Protein AF-A0A800GK46-F1 (afdb_monomer)

Foldseek 3Di:
DQFDVVPVVDPDDPVNQCVVCVVVVHRDPVVVVPVPPDPVPDDPDDDPDDDGGGPVVVVVVVVVVVVVDDDDCDPPPPPDDDDDDPVCCCVPAVVDCVNVVPD

pLDDT: mean 94.12, std 8.77, range [42.22, 98.69]

Nearest PDB structures (foldseek):
  4lgl-assembly1_B  TM=9.796E-01  e=3.318E-05  Synechocystis sp. PCC 6803 substr. Kazusa
  1wyv-assembly2_E  TM=8.489E-01  e=2.450E-02  Thermus thermophilus HB8

Sequence (103 aa):
MRGNFIRRHIGANQSQTDAMLEELGLAQLNDLIDWVVPDDILSDESLKISATVSERAIGEHLKKIRGRNKVFTSLIGMGYYDTVMPEVIKRNVLENPGWYTAY

Secondary structure (DSSP, 8-state):
-TT-SHHHH----HHHHHHHHHHTT-SSHHHHHHHHS-TTT---SPP--PPP--HHHHHHHHHHHHTT---------TT-------HHHIIIIIT-HHHHS--

Structure (mmCIF, N/CA/C/O backbone):
data_AF-A0A800GK46-F1
#
_entry.id   AF-A0A800GK46-F1
#
loop_
_atom_site.group_PDB
_atom_site.id
_atom_site.type_symbol
_atom_site.label_atom_id
_atom_site.label_alt_id
_atom_site.label_comp_id
_atom_site.label_asym_id
_atom_site.label_entity_id
_atom_site.label_seq_id
_atom_site.pdbx_PDB_ins_code
_atom_site.Cartn_x
_atom_site.Cartn_y
_atom_site.Cartn_z
_atom_site.occupancy
_atom_site.B_iso_or_equiv
_atom_site.auth_seq_id
_atom_site.auth_comp_id
_atom_site.auth_asym_id
_atom_site.auth_atom_id
_atom_site.pdbx_PDB_model_num
ATOM 1 N N . MET A 1 1 ? -11.611 6.039 -18.170 1.00 45.16 1 MET A N 1
ATOM 2 C CA . MET A 1 1 ? -12.550 5.031 -17.625 1.00 45.16 1 MET A CA 1
ATOM 3 C C . MET A 1 1 ? -12.529 5.092 -16.104 1.00 45.16 1 MET A C 1
ATOM 5 O O . MET A 1 1 ? -11.518 4.750 -15.504 1.00 45.16 1 MET A O 1
ATOM 9 N N . ARG A 1 2 ? -13.605 5.571 -15.469 1.00 42.22 2 ARG A N 1
ATOM 10 C CA . ARG A 1 2 ? -13.750 5.496 -14.006 1.00 42.22 2 ARG A CA 1
ATOM 11 C C . ARG A 1 2 ? -13.949 4.020 -13.636 1.00 42.22 2 ARG A C 1
ATOM 13 O O . ARG A 1 2 ? -14.952 3.450 -14.042 1.00 42.22 2 ARG A O 1
ATOM 20 N N . GLY A 1 3 ? -12.998 3.409 -12.924 1.00 59.03 3 GLY A N 1
ATOM 21 C CA . GLY A 1 3 ? -13.154 2.045 -12.394 1.00 59.03 3 GLY A CA 1
ATOM 22 C C . GLY A 1 3 ? -12.006 1.057 -12.620 1.00 59.03 3 GLY A C 1
ATOM 23 O O . GLY A 1 3 ? -12.151 -0.084 -12.201 1.00 59.03 3 GLY A O 1
ATOM 24 N N . ASN A 1 4 ? -10.883 1.453 -13.228 1.00 76.94 4 ASN A N 1
ATOM 25 C CA . ASN A 1 4 ? -9.743 0.553 -13.432 1.00 76.94 4 ASN A CA 1
ATOM 26 C C . ASN A 1 4 ? -8.631 0.808 -12.392 1.00 76.94 4 ASN A C 1
ATOM 28 O O . ASN A 1 4 ? -7.805 1.700 -12.580 1.00 76.94 4 ASN A O 1
ATOM 32 N N . PHE A 1 5 ? -8.624 0.032 -11.299 1.00 90.38 5 PHE A N 1
ATOM 33 C CA . PHE A 1 5 ? -7.581 0.098 -10.262 1.00 90.38 5 PHE A CA 1
ATOM 34 C C . PHE A 1 5 ? -6.190 -0.250 -10.813 1.00 90.38 5 PHE A C 1
ATOM 36 O O . PHE A 1 5 ? -5.220 0.407 -10.449 1.00 90.38 5 PHE A O 1
ATOM 43 N N . ILE A 1 6 ? -6.099 -1.197 -11.756 1.00 91.56 6 ILE A N 1
ATOM 44 C CA . ILE A 1 6 ? -4.831 -1.636 -12.364 1.00 91.56 6 ILE A CA 1
ATOM 45 C C . ILE A 1 6 ? -4.087 -0.438 -12.962 1.00 91.56 6 ILE A C 1
ATOM 47 O O . ILE A 1 6 ? -2.897 -0.276 -12.730 1.00 91.56 6 ILE A O 1
ATOM 51 N N . ARG A 1 7 ? -4.794 0.466 -13.649 1.00 90.25 7 ARG A N 1
ATOM 52 C CA . ARG A 1 7 ? -4.197 1.683 -14.231 1.00 90.25 7 ARG A CA 1
ATOM 53 C C . ARG A 1 7 ? -3.836 2.776 -13.220 1.00 90.25 7 ARG A C 1
ATOM 55 O O . ARG A 1 7 ? -3.114 3.692 -13.587 1.00 90.25 7 ARG A O 1
ATOM 62 N N . ARG A 1 8 ? -4.353 2.730 -11.988 1.00 91.75 8 ARG A N 1
ATOM 63 C CA . ARG A 1 8 ? -3.904 3.616 -10.895 1.00 91.75 8 ARG A CA 1
ATOM 64 C C . ARG A 1 8 ? -2.741 3.016 -10.110 1.00 91.75 8 ARG A C 1
ATOM 66 O O . ARG A 1 8 ? -2.010 3.761 -9.471 1.00 91.75 8 ARG A O 1
ATOM 73 N N . HIS A 1 9 ? -2.623 1.692 -10.129 1.00 94.44 9 HIS A N 1
ATOM 74 C CA . HIS A 1 9 ? -1.615 0.940 -9.397 1.00 94.44 9 HIS A CA 1
ATOM 75 C C . HIS A 1 9 ? -0.323 0.755 -10.205 1.00 94.44 9 HIS A C 1
ATOM 77 O O . HIS A 1 9 ? 0.760 1.001 -9.687 1.00 94.44 9 HIS A O 1
ATOM 83 N N . ILE A 1 10 ? -0.431 0.366 -11.479 1.00 95.19 10 ILE A N 1
ATOM 84 C CA . ILE A 1 10 ? 0.712 0.235 -12.388 1.00 95.19 10 ILE A CA 1
ATOM 85 C C . ILE A 1 10 ? 1.059 1.620 -12.935 1.00 95.19 10 ILE A C 1
ATOM 87 O O . ILE A 1 10 ? 0.251 2.230 -13.636 1.00 95.19 10 ILE A O 1
ATOM 91 N N . GLY A 1 11 ? 2.261 2.103 -12.610 1.00 94.88 11 GLY A N 1
ATOM 92 C CA . GLY A 1 11 ? 2.722 3.437 -13.002 1.00 94.88 11 GLY A CA 1
ATOM 93 C C . GLY A 1 11 ? 3.022 3.577 -14.495 1.00 94.88 11 GLY A C 1
ATOM 94 O O . GLY A 1 11 ? 2.668 4.592 -15.092 1.00 94.88 11 GLY A O 1
ATOM 95 N N . ALA A 1 12 ? 3.639 2.560 -15.106 1.00 96.00 12 ALA A N 1
ATOM 96 C CA . ALA A 1 12 ? 3.979 2.585 -16.524 1.00 96.00 12 ALA A CA 1
ATOM 97 C C . ALA A 1 12 ? 2.721 2.499 -17.404 1.00 96.00 12 ALA A C 1
ATOM 99 O O . ALA A 1 12 ? 1.876 1.608 -17.263 1.00 96.00 12 ALA A O 1
ATOM 100 N N . ASN A 1 13 ? 2.597 3.443 -18.332 1.00 94.44 13 ASN A N 1
ATOM 101 C CA . ASN A 1 13 ? 1.605 3.390 -19.398 1.00 94.44 13 ASN A CA 1
ATOM 102 C C . ASN A 1 13 ? 2.154 2.647 -20.631 1.00 94.44 13 ASN A C 1
ATOM 104 O O . ASN A 1 13 ? 3.322 2.283 -20.664 1.00 94.44 13 ASN A O 1
ATOM 108 N N . GLN A 1 14 ? 1.316 2.464 -21.661 1.00 94.06 14 GLN A N 1
ATOM 109 C CA . GLN A 1 14 ? 1.710 1.722 -22.865 1.00 94.06 14 GLN A CA 1
ATOM 110 C C . GLN A 1 14 ? 2.961 2.306 -23.534 1.00 94.06 14 GLN A C 1
ATOM 112 O O . GLN A 1 14 ? 3.927 1.585 -23.709 1.00 94.06 14 GLN A O 1
ATOM 117 N N . SER A 1 15 ? 2.996 3.617 -23.800 1.00 96.56 15 SER A N 1
ATOM 118 C CA . SER A 1 15 ? 4.162 4.252 -24.433 1.00 96.56 15 SER A CA 1
ATOM 119 C C . SER A 1 15 ? 5.455 4.118 -23.623 1.00 96.56 15 SER A C 1
ATOM 121 O O . SER A 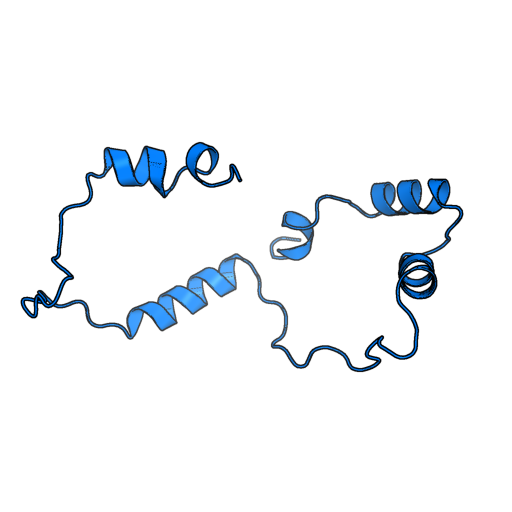1 15 ? 6.527 3.984 -24.197 1.00 96.56 15 SER A O 1
ATOM 123 N N . GLN A 1 16 ? 5.369 4.143 -22.289 1.00 97.50 16 GLN A N 1
ATOM 124 C CA . GLN A 1 16 ? 6.532 3.931 -21.425 1.00 97.50 16 GLN A CA 1
ATOM 125 C C . GLN A 1 16 ? 6.978 2.469 -21.452 1.00 97.50 16 GLN A C 1
ATOM 127 O O . GLN A 1 16 ? 8.173 2.203 -21.472 1.00 97.50 16 GLN A O 1
ATOM 132 N N . THR A 1 17 ? 6.030 1.528 -21.453 1.00 97.06 17 THR A N 1
ATOM 133 C CA . THR A 1 17 ? 6.320 0.101 -21.612 1.00 97.06 17 THR A CA 1
ATOM 134 C C . THR A 1 17 ? 6.987 -0.176 -22.955 1.00 97.06 17 THR A C 1
ATOM 136 O O . THR A 1 17 ? 8.014 -0.842 -22.967 1.00 97.06 17 THR A O 1
ATOM 139 N N . ASP A 1 18 ? 6.470 0.384 -24.047 1.00 97.19 18 ASP A N 1
ATOM 140 C CA . ASP A 1 18 ? 7.027 0.202 -25.391 1.00 97.19 18 ASP A CA 1
ATOM 141 C C . ASP A 1 18 ? 8.466 0.740 -25.470 1.00 97.19 18 ASP A C 1
ATOM 143 O O . ASP A 1 18 ? 9.354 0.040 -25.942 1.00 97.19 18 AS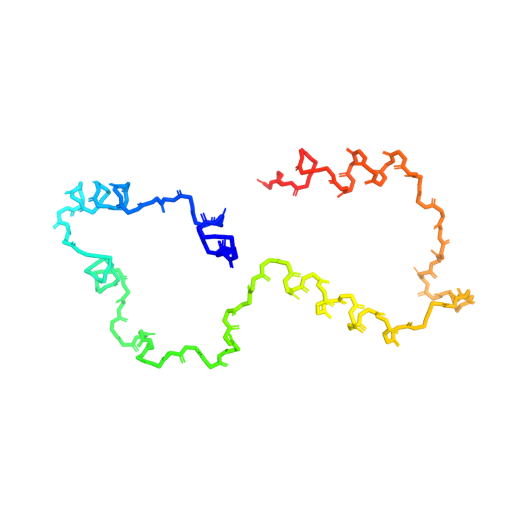P A O 1
ATOM 147 N N . ALA A 1 19 ? 8.728 1.930 -24.914 1.00 98.06 19 ALA A N 1
ATOM 148 C CA . ALA A 1 19 ? 10.076 2.502 -24.867 1.00 98.06 19 ALA A CA 1
ATOM 149 C C . ALA A 1 19 ? 11.062 1.658 -24.035 1.00 98.06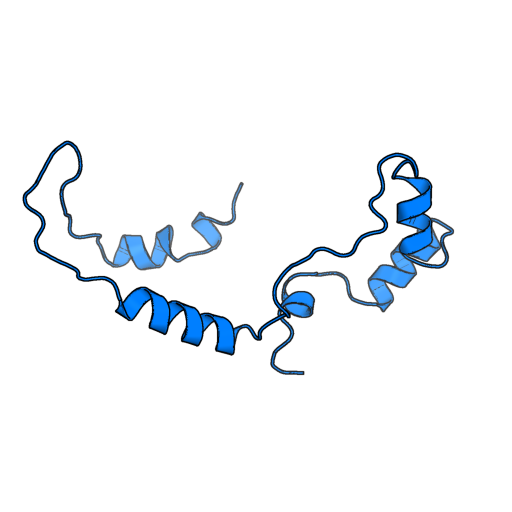 19 ALA A C 1
ATOM 151 O O . ALA A 1 19 ? 12.225 1.519 -24.402 1.00 98.06 19 ALA A O 1
ATOM 152 N N . MET A 1 20 ? 10.613 1.077 -22.914 1.00 97.75 20 ME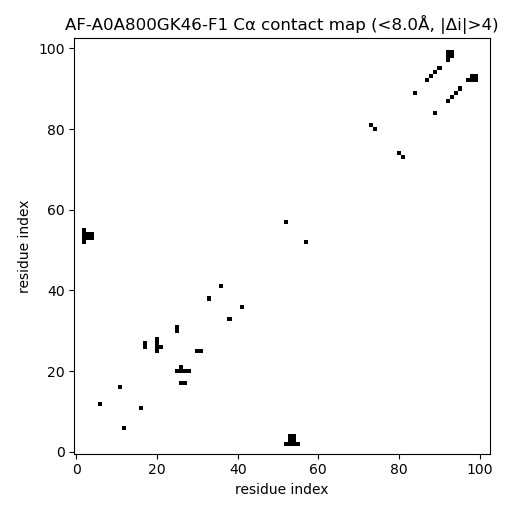T A N 1
ATOM 153 C CA . MET A 1 20 ? 11.450 0.173 -22.115 1.00 97.75 20 MET A CA 1
ATOM 154 C C . MET A 1 20 ? 11.735 -1.147 -22.843 1.00 97.75 20 MET A C 1
ATOM 156 O O . MET A 1 20 ? 12.826 -1.686 -22.698 1.00 97.75 20 MET A O 1
ATOM 160 N N . LEU A 1 21 ? 10.777 -1.674 -23.611 1.00 97.94 21 LEU A N 1
ATOM 161 C CA . LEU A 1 21 ? 10.973 -2.886 -24.412 1.00 97.94 21 LEU A CA 1
ATOM 162 C C . LEU A 1 21 ? 11.931 -2.637 -25.582 1.00 97.94 21 LEU A C 1
ATOM 164 O O . LEU A 1 21 ? 12.799 -3.471 -25.830 1.00 97.94 21 LEU A O 1
ATOM 168 N N . GLU A 1 22 ? 11.828 -1.478 -26.237 1.00 97.88 22 GLU A N 1
ATOM 169 C CA . GLU A 1 22 ? 12.740 -1.066 -27.309 1.00 97.88 22 GLU A CA 1
ATOM 170 C C . GLU A 1 22 ? 14.195 -1.002 -26.822 1.00 97.88 22 GLU A C 1
ATOM 172 O O . GLU A 1 22 ? 15.076 -1.563 -27.471 1.00 97.88 22 GLU A O 1
ATOM 177 N N . GLU A 1 23 ? 14.443 -0.417 -25.644 1.00 97.94 23 GLU A N 1
ATOM 178 C CA . GLU A 1 23 ? 15.779 -0.379 -25.023 1.00 97.94 23 GLU A CA 1
ATOM 179 C C . GLU A 1 23 ? 16.339 -1.786 -24.744 1.00 97.94 23 GLU A C 1
ATOM 181 O O . GLU A 1 23 ? 17.544 -2.018 -24.820 1.00 97.94 23 GLU A O 1
ATOM 186 N N . LEU A 1 24 ? 15.462 -2.750 -24.450 1.00 97.25 24 LEU A N 1
ATOM 187 C CA . LEU A 1 24 ? 15.828 -4.151 -24.230 1.00 97.25 24 LEU A CA 1
ATOM 188 C C . LEU A 1 24 ? 15.917 -4.968 -25.531 1.00 97.25 24 LEU A C 1
ATOM 190 O O . LEU A 1 24 ? 16.304 -6.135 -25.484 1.00 97.25 24 LEU A O 1
ATOM 194 N N . GLY A 1 25 ? 15.563 -4.390 -26.684 1.00 97.31 25 GLY A N 1
ATOM 195 C CA . GLY A 1 25 ? 15.496 -5.100 -27.963 1.00 97.31 25 GLY A CA 1
ATOM 196 C C . GLY A 1 25 ? 14.368 -6.138 -28.045 1.00 97.31 25 GLY A C 1
ATOM 197 O O . GLY A 1 25 ? 14.483 -7.096 -28.809 1.00 97.31 25 GLY A O 1
ATOM 198 N N . LEU A 1 26 ? 13.299 -5.970 -27.261 1.00 97.31 26 LEU A N 1
ATOM 199 C CA . LEU A 1 26 ? 12.141 -6.870 -27.191 1.00 97.31 26 LEU A CA 1
ATOM 200 C C . LEU A 1 26 ? 10.913 -6.237 -27.861 1.00 97.31 26 LEU A C 1
ATOM 202 O O . LEU A 1 26 ? 10.767 -5.016 -27.876 1.00 97.31 26 LEU A O 1
ATOM 206 N N . ALA A 1 27 ? 10.006 -7.054 -28.405 1.00 95.06 27 ALA A N 1
ATOM 207 C CA . ALA A 1 27 ? 8.828 -6.560 -29.125 1.00 95.06 27 ALA A CA 1
ATOM 208 C C . ALA A 1 27 ? 7.585 -6.462 -28.228 1.00 95.06 27 ALA A C 1
ATOM 210 O O . ALA A 1 27 ? 6.739 -5.587 -28.418 1.00 95.06 27 ALA A O 1
ATOM 211 N N . GLN A 1 28 ? 7.457 -7.359 -27.252 1.00 96.19 28 GLN A N 1
ATOM 212 C CA . GLN A 1 28 ? 6.317 -7.431 -26.340 1.00 96.19 28 GLN A CA 1
ATOM 213 C C . GLN A 1 28 ? 6.745 -7.908 -24.950 1.00 96.19 28 GLN A C 1
ATOM 215 O O . GLN A 1 28 ? 7.791 -8.522 -24.762 1.00 96.19 28 GLN A O 1
ATOM 220 N N . LEU A 1 29 ? 5.885 -7.668 -23.958 1.00 94.19 29 LEU A N 1
ATOM 221 C CA . LEU A 1 29 ? 6.155 -8.047 -22.570 1.00 94.19 29 LEU A CA 1
ATOM 222 C C . LEU A 1 29 ? 6.336 -9.563 -22.381 1.00 94.19 29 LEU A C 1
ATOM 224 O O . LEU A 1 29 ? 7.109 -9.965 -21.520 1.00 94.19 29 LEU A O 1
ATOM 228 N N . ASN A 1 30 ? 5.655 -10.391 -23.179 1.00 93.88 30 ASN A N 1
ATO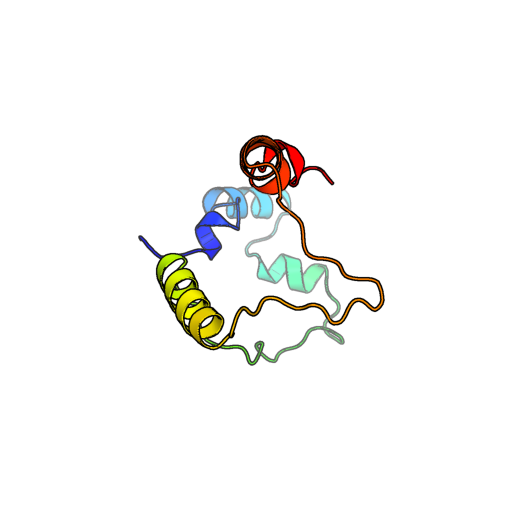M 229 C CA . ASN A 1 30 ? 5.812 -11.845 -23.104 1.00 93.88 30 ASN A CA 1
ATOM 230 C C . ASN A 1 30 ? 7.233 -12.288 -23.479 1.00 93.88 30 ASN A C 1
ATOM 232 O O . ASN A 1 30 ? 7.758 -13.172 -22.818 1.00 93.88 30 ASN A O 1
ATOM 236 N N . ASP A 1 31 ? 7.897 -11.604 -24.419 1.00 95.81 31 ASP A N 1
ATOM 237 C CA . ASP A 1 31 ? 9.282 -11.928 -24.788 1.00 95.81 31 ASP A CA 1
ATOM 238 C C . ASP A 1 31 ? 10.227 -11.778 -23.578 1.00 95.81 31 ASP A C 1
ATOM 240 O O . ASP A 1 31 ? 11.183 -12.533 -23.424 1.00 95.81 31 ASP A O 1
ATOM 244 N N . LEU A 1 32 ? 9.946 -10.816 -22.686 1.00 95.94 32 LEU A N 1
ATOM 245 C CA . LEU A 1 32 ? 10.699 -10.626 -21.443 1.00 95.94 32 LEU A CA 1
ATOM 246 C C . LEU A 1 32 ? 10.431 -11.747 -20.431 1.00 95.94 32 LEU A C 1
ATOM 248 O O . LEU A 1 32 ? 11.340 -12.137 -19.703 1.00 95.94 32 LEU A O 1
ATOM 252 N N . ILE A 1 33 ? 9.192 -12.241 -20.355 1.00 95.19 33 ILE A N 1
ATOM 253 C CA . ILE A 1 33 ? 8.816 -13.330 -19.442 1.00 95.19 33 ILE A CA 1
ATOM 254 C C . ILE A 1 33 ? 9.533 -14.613 -19.860 1.00 95.19 33 ILE A C 1
ATOM 256 O O . ILE A 1 33 ? 10.228 -15.194 -19.029 1.00 95.19 33 ILE A O 1
ATOM 260 N N . ASP A 1 34 ? 9.435 -14.976 -21.140 1.00 93.50 34 ASP A N 1
ATOM 261 C CA . ASP A 1 34 ? 10.053 -16.177 -21.715 1.00 93.50 34 ASP A CA 1
ATOM 262 C C . ASP A 1 34 ? 11.588 -16.136 -21.592 1.00 93.50 34 ASP A C 1
ATOM 264 O O . ASP A 1 34 ? 12.250 -17.156 -21.416 1.00 93.50 34 ASP A O 1
ATOM 268 N N . TRP A 1 35 ? 12.183 -14.939 -21.647 1.00 94.44 35 TRP A N 1
ATOM 269 C CA . TRP A 1 35 ? 13.627 -14.774 -21.483 1.00 94.44 35 TRP A CA 1
ATOM 270 C C . TRP A 1 35 ? 14.111 -14.938 -20.030 1.00 94.44 35 TRP A C 1
ATOM 272 O O . TRP A 1 35 ? 15.250 -15.352 -19.807 1.00 94.44 35 TRP A O 1
ATOM 282 N N . VAL A 1 36 ? 13.282 -14.597 -19.035 1.00 95.75 36 VAL A N 1
ATOM 283 C CA . VAL A 1 36 ? 13.691 -14.513 -17.618 1.00 95.75 36 VAL A CA 1
ATOM 284 C C . VAL A 1 36 ? 13.238 -15.718 -16.793 1.00 95.75 36 VAL A C 1
ATOM 286 O O . VAL A 1 36 ? 13.952 -16.128 -15.874 1.00 95.75 36 VAL A O 1
ATOM 289 N N . VAL A 1 37 ? 12.053 -16.263 -17.068 1.00 95.56 37 VAL A N 1
ATOM 290 C CA . VAL A 1 37 ? 11.450 -17.345 -16.281 1.00 95.56 37 VAL A CA 1
ATOM 291 C C . VAL A 1 37 ? 11.613 -18.670 -17.029 1.00 95.56 37 VAL A C 1
ATOM 293 O O . VAL A 1 37 ? 11.130 -18.772 -18.148 1.00 95.56 37 VAL A O 1
ATOM 296 N N . PRO A 1 38 ? 12.244 -19.698 -16.433 1.00 95.19 38 PRO A N 1
ATOM 297 C CA . PRO A 1 38 ? 12.322 -21.019 -17.050 1.00 95.19 38 PRO A CA 1
ATOM 298 C C . PRO A 1 38 ? 10.941 -21.638 -17.310 1.00 95.19 38 PRO A C 1
ATOM 300 O O . PRO A 1 38 ? 10.080 -21.657 -16.425 1.00 95.19 38 PRO A O 1
ATOM 303 N N . ASP A 1 39 ? 10.764 -22.201 -18.505 1.00 93.12 39 ASP A N 1
ATOM 304 C CA . ASP A 1 39 ? 9.494 -22.785 -18.960 1.00 93.12 39 ASP A CA 1
ATOM 305 C C . ASP A 1 39 ? 8.982 -23.919 -18.059 1.00 93.12 39 ASP A C 1
ATOM 307 O O . ASP A 1 39 ? 7.780 -24.128 -17.935 1.00 93.12 39 ASP A O 1
ATOM 311 N N . ASP A 1 40 ? 9.877 -24.659 -17.400 1.00 95.44 40 ASP A N 1
ATOM 312 C CA . ASP A 1 40 ? 9.525 -25.817 -16.570 1.00 95.44 40 ASP A CA 1
ATOM 313 C C . ASP A 1 40 ? 8.859 -25.449 -15.233 1.00 95.44 40 ASP A C 1
ATOM 315 O O . ASP A 1 40 ? 8.284 -26.318 -14.570 1.00 95.44 40 ASP A O 1
ATOM 319 N N . ILE A 1 41 ? 8.903 -24.169 -14.850 1.00 95.31 41 ILE A N 1
ATOM 320 C CA . ILE A 1 41 ? 8.244 -23.640 -13.650 1.00 95.31 41 ILE A CA 1
ATOM 321 C C . ILE A 1 41 ? 7.160 -22.602 -13.957 1.00 95.31 41 ILE A C 1
ATOM 323 O O . ILE A 1 41 ? 6.448 -22.181 -13.037 1.00 95.31 41 ILE A O 1
ATOM 327 N N . LEU A 1 42 ? 7.021 -22.172 -15.214 1.00 94.00 42 LEU A N 1
ATOM 328 C CA . LEU A 1 42 ? 5.982 -21.232 -15.609 1.00 94.00 42 LEU A CA 1
ATOM 329 C C . LEU A 1 42 ? 4.633 -21.958 -15.701 1.00 94.00 42 LEU A C 1
ATOM 331 O O . LEU A 1 42 ? 4.485 -22.982 -16.358 1.00 94.00 42 LEU A O 1
ATOM 335 N N . SER A 1 43 ? 3.626 -21.434 -15.004 1.00 92.88 43 SER A N 1
ATOM 336 C CA . SER A 1 43 ? 2.277 -22.003 -15.036 1.00 92.88 43 SER A CA 1
ATOM 337 C C . SER A 1 43 ? 1.513 -21.521 -16.266 1.00 92.88 43 SER A C 1
ATOM 339 O O . SER A 1 43 ? 1.211 -20.333 -16.368 1.00 92.88 43 SER A O 1
ATOM 341 N N . ASP A 1 44 ? 1.069 -22.458 -17.101 1.00 90.38 44 ASP A N 1
ATOM 342 C CA . ASP A 1 44 ? 0.144 -22.187 -18.211 1.00 90.38 44 ASP A CA 1
ATOM 343 C C . ASP A 1 44 ? -1.301 -21.930 -17.745 1.00 90.38 44 ASP A C 1
ATOM 345 O O . ASP A 1 44 ? -2.147 -21.433 -18.494 1.00 90.38 44 ASP A O 1
ATOM 349 N N . GLU A 1 45 ? -1.625 -22.271 -16.493 1.00 94.19 45 GLU A N 1
ATOM 350 C CA . GLU A 1 45 ? -2.948 -22.011 -15.935 1.00 94.19 45 GLU A CA 1
ATOM 351 C C . GLU A 1 45 ? -3.082 -20.565 -15.448 1.00 94.19 45 GLU A C 1
ATOM 353 O O . GLU A 1 45 ? -2.305 -20.072 -14.628 1.00 94.19 45 GLU A O 1
ATOM 358 N N . SER A 1 46 ? -4.159 -19.904 -15.881 1.00 91.50 46 SER A N 1
ATOM 359 C CA . SER A 1 46 ? -4.579 -18.630 -15.295 1.00 91.50 46 SER A CA 1
ATOM 360 C C . SER A 1 46 ? -4.988 -18.799 -13.829 1.00 91.50 46 SER A C 1
ATOM 362 O O . SER A 1 46 ? -5.634 -19.779 -13.449 1.00 91.50 46 SER A O 1
ATOM 364 N N . LEU A 1 47 ? -4.691 -17.787 -13.008 1.00 94.44 47 LEU A N 1
ATOM 365 C CA . LEU A 1 47 ? -5.098 -17.767 -11.604 1.00 94.44 47 LEU A CA 1
ATOM 366 C C . LEU A 1 47 ? -6.624 -17.878 -11.463 1.00 94.44 47 LEU A C 1
ATOM 368 O O . LEU A 1 47 ? -7.383 -17.067 -11.999 1.00 94.44 47 LEU A O 1
ATOM 372 N N . LYS A 1 48 ? -7.078 -18.853 -10.670 1.00 95.12 48 LYS A N 1
ATOM 373 C CA . LYS A 1 48 ? -8.499 -19.094 -10.364 1.00 95.12 48 LYS A CA 1
ATOM 374 C C . LYS A 1 48 ? -8.991 -18.130 -9.276 1.00 95.12 48 LYS A C 1
ATOM 376 O O . LYS A 1 48 ? -9.245 -18.531 -8.144 1.00 95.12 48 LYS A O 1
ATOM 381 N N . ILE A 1 49 ? -9.094 -16.845 -9.617 1.00 92.62 49 ILE A N 1
ATOM 382 C CA . ILE A 1 49 ? -9.529 -15.762 -8.717 1.00 92.62 49 ILE A CA 1
ATOM 383 C C . ILE A 1 49 ? -10.792 -15.064 -9.231 1.00 92.62 49 ILE A C 1
ATOM 385 O O . ILE A 1 49 ? -11.171 -15.197 -10.394 1.00 92.62 49 ILE A O 1
ATOM 389 N N . SER A 1 50 ? -11.474 -14.317 -8.358 1.00 88.44 50 SER A N 1
ATOM 390 C CA . SER A 1 50 ? -12.660 -13.562 -8.763 1.00 88.44 50 SER A CA 1
ATOM 391 C C . SER A 1 50 ? -12.312 -12.475 -9.777 1.00 88.44 50 SER A C 1
ATOM 393 O O . SER A 1 50 ? -11.222 -11.902 -9.740 1.00 88.44 50 SER A O 1
ATOM 395 N N . ALA A 1 51 ? -13.284 -12.129 -10.620 1.00 88.12 51 ALA A N 1
ATOM 396 C CA . ALA A 1 51 ? -13.151 -11.035 -11.568 1.00 88.12 51 ALA A CA 1
ATOM 397 C C . ALA A 1 51 ? -12.778 -9.713 -10.878 1.00 88.12 51 ALA A C 1
ATOM 399 O O . ALA A 1 51 ? -13.099 -9.472 -9.709 1.00 88.12 51 ALA A O 1
ATOM 400 N N . THR A 1 52 ? -12.118 -8.838 -11.634 1.00 88.50 52 THR A N 1
ATOM 401 C CA . THR A 1 52 ? -11.744 -7.513 -11.144 1.00 88.50 52 THR A CA 1
ATOM 402 C C . THR A 1 52 ? -12.986 -6.701 -10.776 1.00 88.50 52 THR A C 1
ATOM 404 O O . THR A 1 52 ? -14.030 -6.761 -11.427 1.00 88.50 52 THR A O 1
ATOM 407 N N . VAL A 1 53 ? -12.869 -5.915 -9.708 1.00 90.00 53 VAL A N 1
ATOM 408 C CA . VAL A 1 53 ? -13.917 -5.004 -9.244 1.00 90.00 53 VAL A CA 1
ATOM 409 C C . VAL A 1 53 ? -13.377 -3.584 -9.198 1.00 90.00 53 VAL A C 1
ATOM 411 O O . VAL A 1 53 ? -12.193 -3.354 -8.957 1.00 90.00 53 VAL A O 1
ATOM 414 N N . SER A 1 54 ? -14.249 -2.604 -9.427 1.00 91.38 54 SER A N 1
ATOM 415 C CA . SER A 1 54 ? -13.847 -1.199 -9.328 1.00 91.38 54 SER A CA 1
ATOM 416 C C . SER A 1 54 ? -13.494 -0.805 -7.888 1.00 91.38 54 SER A C 1
ATOM 418 O O . SER A 1 54 ? -14.077 -1.322 -6.934 1.00 91.38 54 SER A O 1
ATOM 420 N N . GLU A 1 55 ? -12.623 0.196 -7.739 1.00 92.25 55 GLU A N 1
ATOM 421 C CA . GLU A 1 55 ? -12.225 0.781 -6.446 1.00 92.25 55 GLU A CA 1
ATOM 422 C C . GLU A 1 55 ? -13.437 1.230 -5.598 1.00 92.25 55 GLU A C 1
ATOM 424 O O . GLU A 1 55 ? -13.486 1.031 -4.385 1.00 92.25 55 GLU A O 1
ATOM 429 N N . ARG A 1 56 ? -14.484 1.764 -6.241 1.00 9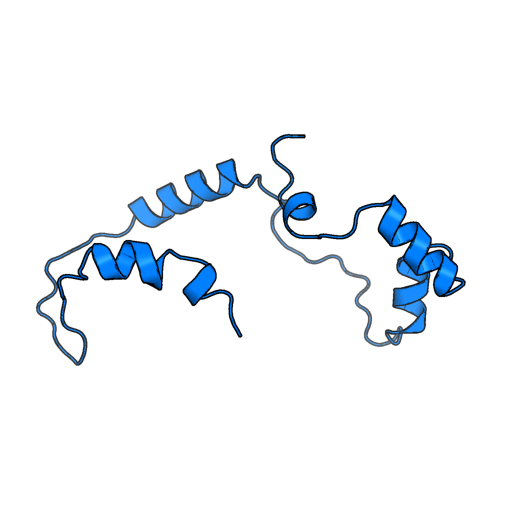2.12 56 ARG A N 1
ATOM 430 C CA . ARG A 1 56 ? -15.733 2.123 -5.553 1.00 92.12 56 ARG A CA 1
ATOM 431 C C . ARG A 1 56 ? -16.502 0.887 -5.079 1.00 92.12 56 ARG A C 1
ATOM 433 O O . ARG A 1 56 ? -16.959 0.849 -3.939 1.00 92.12 56 ARG A O 1
ATOM 440 N N . ALA A 1 57 ? -16.643 -0.112 -5.950 1.00 92.31 57 ALA A N 1
ATOM 441 C CA . ALA A 1 57 ? -17.402 -1.324 -5.650 1.00 92.31 57 ALA A CA 1
ATOM 442 C C . ALA A 1 57 ? -16.767 -2.127 -4.506 1.00 92.31 57 ALA A C 1
ATOM 444 O O . ALA A 1 57 ? -17.490 -2.620 -3.639 1.00 92.31 57 ALA A O 1
ATOM 445 N N . ILE A 1 58 ? -15.432 -2.214 -4.453 1.00 92.81 58 ILE A N 1
ATOM 446 C CA . ILE A 1 58 ? -14.754 -2.912 -3.354 1.00 92.81 58 ILE A CA 1
ATOM 447 C C . ILE A 1 58 ? -14.977 -2.203 -2.013 1.00 92.81 58 ILE A C 1
ATOM 449 O O . ILE A 1 58 ? -15.254 -2.866 -1.015 1.00 92.81 58 ILE A O 1
ATOM 453 N N . GLY A 1 59 ? -14.978 -0.866 -1.985 1.00 94.38 59 GLY A N 1
ATOM 454 C CA . GLY A 1 59 ? -15.285 -0.101 -0.774 1.00 94.38 59 GLY A CA 1
ATOM 455 C C . GLY A 1 59 ? -16.694 -0.374 -0.232 1.00 94.38 59 GLY A C 1
ATOM 456 O O . GLY A 1 59 ? -16.881 -0.544 0.973 1.00 94.38 59 GLY A O 1
ATOM 457 N N . GLU A 1 60 ? -17.697 -0.467 -1.107 1.00 95.88 60 GLU A N 1
ATOM 458 C CA . GLU A 1 60 ? -19.067 -0.839 -0.722 1.00 95.88 60 GLU A CA 1
ATOM 459 C C . GLU A 1 60 ? -19.163 -2.295 -0.252 1.00 95.88 60 GLU A C 1
ATOM 461 O O . GLU A 1 60 ? -19.836 -2.589 0.740 1.00 95.88 60 GLU A O 1
ATOM 466 N N . HIS A 1 61 ? -18.471 -3.209 -0.933 1.00 95.12 61 HIS A N 1
ATOM 467 C CA . HIS A 1 61 ? -18.436 -4.622 -0.573 1.00 95.12 61 HIS A CA 1
ATOM 468 C C . HIS A 1 61 ? -17.831 -4.841 0.822 1.00 95.12 61 HIS A C 1
ATOM 470 O O . HIS A 1 61 ? -18.445 -5.493 1.670 1.00 95.12 61 HIS A O 1
ATOM 476 N N . LEU A 1 62 ? -16.681 -4.224 1.106 1.00 97.19 62 LEU A N 1
ATOM 477 C CA . LEU A 1 62 ? -16.014 -4.332 2.405 1.00 97.19 62 LEU A CA 1
ATOM 478 C C . LEU A 1 62 ? -16.844 -3.711 3.537 1.00 97.19 62 LEU A C 1
ATOM 480 O O . LEU A 1 62 ? -16.895 -4.269 4.633 1.00 97.19 62 LEU A O 1
ATOM 484 N N . LYS A 1 63 ? -17.577 -2.617 3.278 1.00 97.94 63 LYS A N 1
ATOM 485 C CA . LYS A 1 63 ? -18.537 -2.057 4.249 1.00 97.94 63 LYS A CA 1
ATOM 486 C C . LYS A 1 63 ? -19.644 -3.053 4.610 1.00 97.94 63 LYS A C 1
ATOM 488 O O . LYS A 1 63 ? -19.992 -3.159 5.785 1.00 97.94 63 LYS A O 1
ATOM 493 N N . LYS A 1 64 ? -20.167 -3.812 3.637 1.00 97.94 64 LYS A N 1
ATOM 494 C CA . LYS A 1 64 ? -21.177 -4.859 3.890 1.00 97.94 64 LYS A CA 1
ATOM 495 C C . LYS A 1 64 ? -20.621 -5.999 4.740 1.00 97.94 64 LYS A C 1
ATOM 497 O O . LYS A 1 64 ? -21.315 -6.473 5.634 1.00 97.94 64 LYS A O 1
ATOM 502 N N . ILE A 1 65 ? -19.383 -6.426 4.485 1.00 98.25 65 ILE A N 1
ATOM 503 C CA . ILE A 1 65 ? -18.717 -7.449 5.304 1.00 98.25 65 ILE A CA 1
ATOM 504 C C . ILE A 1 65 ? -18.512 -6.931 6.729 1.00 98.25 65 ILE A C 1
ATOM 506 O O . ILE A 1 65 ? -18.934 -7.592 7.676 1.00 98.25 65 ILE A O 1
ATOM 510 N N . ARG A 1 66 ? -17.958 -5.719 6.886 1.00 97.75 66 ARG A N 1
ATOM 511 C CA . ARG A 1 66 ? -17.772 -5.064 8.192 1.00 97.75 66 ARG A CA 1
ATOM 512 C C . ARG A 1 66 ? -19.072 -4.996 8.996 1.00 97.75 66 ARG A C 1
ATOM 514 O O . ARG A 1 66 ? -19.033 -5.178 10.208 1.00 97.75 66 ARG A O 1
ATOM 521 N N . GLY A 1 67 ? -20.209 -4.756 8.342 1.00 98.12 67 GLY A N 1
ATOM 522 C CA . GLY A 1 67 ? -21.523 -4.675 8.989 1.00 98.12 67 GLY A CA 1
ATOM 523 C C . GLY A 1 67 ? -21.984 -5.959 9.692 1.00 98.12 67 GLY A C 1
ATOM 524 O O . GLY A 1 67 ? -22.943 -5.913 10.454 1.00 98.12 67 GLY A O 1
ATOM 525 N N . ARG A 1 68 ? -21.313 -7.096 9.468 1.00 98.38 68 ARG A N 1
ATOM 526 C CA . ARG A 1 68 ? -21.587 -8.361 10.169 1.00 98.38 68 ARG A CA 1
ATOM 527 C C . ARG A 1 68 ? -20.941 -8.424 11.557 1.00 98.38 68 ARG A C 1
ATOM 529 O O . ARG A 1 68 ? -21.359 -9.239 12.377 1.00 98.38 68 ARG A O 1
ATOM 536 N N . ASN A 1 69 ? -19.937 -7.588 11.824 1.00 98.44 69 ASN A N 1
ATOM 537 C CA . ASN A 1 69 ? -19.237 -7.568 13.105 1.00 98.44 69 ASN A CA 1
ATOM 538 C C . ASN A 1 69 ? -20.089 -6.877 14.177 1.00 98.44 69 ASN A C 1
ATOM 540 O O . ASN A 1 69 ? -20.740 -5.867 13.912 1.00 98.44 69 ASN A O 1
ATOM 544 N N . LYS A 1 70 ? -20.029 -7.385 15.412 1.00 98.00 70 LYS A N 1
ATOM 545 C CA . LYS A 1 70 ? -20.623 -6.745 16.592 1.00 98.00 70 LYS A CA 1
ATOM 546 C C . LYS A 1 70 ? -19.507 -6.176 17.460 1.00 98.00 70 LYS A C 1
ATOM 548 O O . LYS A 1 70 ? -18.642 -6.922 17.907 1.00 98.00 70 LYS A O 1
ATOM 553 N N . VAL A 1 71 ? -19.524 -4.864 17.672 1.00 97.12 71 VAL A N 1
ATOM 554 C CA . VAL A 1 71 ? -18.558 -4.176 18.538 1.00 97.12 71 VAL A CA 1
ATOM 555 C C . VAL A 1 71 ? -19.156 -4.098 19.940 1.00 97.12 71 VAL A C 1
ATOM 557 O O . VAL A 1 71 ? -20.206 -3.486 20.122 1.00 97.12 71 VAL A O 1
ATOM 560 N N . PHE A 1 72 ? -18.508 -4.747 20.905 1.00 98.00 72 PHE A N 1
ATOM 561 C CA . PHE A 1 72 ? -18.907 -4.760 22.313 1.00 98.00 72 PHE A CA 1
ATOM 562 C C . PHE A 1 72 ? -17.883 -4.016 23.166 1.00 98.00 72 PHE A C 1
ATOM 564 O O . PHE A 1 72 ? -16.710 -3.932 22.806 1.00 98.00 72 PHE A O 1
ATOM 571 N N . THR A 1 73 ? -18.311 -3.562 24.343 1.00 98.00 73 THR A N 1
ATOM 572 C CA . THR A 1 73 ? -17.385 -3.242 25.431 1.00 98.00 73 THR A CA 1
ATOM 573 C C . THR A 1 73 ? -16.806 -4.549 25.967 1.00 98.00 73 THR A C 1
ATOM 575 O O . THR A 1 73 ? -17.439 -5.256 26.751 1.00 98.00 73 THR A O 1
ATOM 578 N N . SER A 1 74 ? -15.615 -4.897 25.494 1.00 97.81 74 SER A N 1
ATOM 579 C CA . SER A 1 74 ? -14.949 -6.152 25.834 1.00 97.81 74 SER A CA 1
ATOM 580 C C . SER A 1 74 ? -14.058 -5.973 27.060 1.00 97.81 74 SER A C 1
ATOM 582 O O . SER A 1 74 ? -12.989 -5.379 26.973 1.00 97.81 74 SER A O 1
ATOM 584 N N . LEU A 1 75 ? -14.471 -6.533 28.199 1.00 97.94 75 LEU A N 1
ATOM 585 C CA . LEU A 1 75 ? -13.702 -6.539 29.456 1.00 97.94 75 LEU A CA 1
ATOM 586 C C . LEU A 1 75 ? -13.002 -7.886 29.712 1.00 97.94 75 LEU A C 1
ATOM 588 O O . LEU A 1 75 ? -12.793 -8.284 30.853 1.00 97.94 75 LEU A O 1
ATOM 592 N N . ILE A 1 76 ? -12.673 -8.612 28.641 1.00 98.38 76 ILE A N 1
ATOM 593 C CA . ILE A 1 76 ? -12.055 -9.946 28.705 1.00 98.38 76 ILE A CA 1
ATOM 594 C C . ILE A 1 76 ? -10.608 -9.857 29.224 1.00 98.38 76 ILE A C 1
ATOM 596 O O . ILE A 1 76 ? -10.153 -10.732 29.957 1.00 98.38 76 ILE A O 1
ATOM 600 N N . GLY A 1 77 ? -9.883 -8.792 28.869 1.00 96.88 77 GLY A N 1
ATOM 601 C CA . GLY A 1 77 ? -8.474 -8.622 29.218 1.00 96.88 77 GLY A CA 1
ATOM 602 C C . GLY A 1 77 ? -7.571 -9.548 28.401 1.00 96.88 77 GLY A C 1
ATOM 603 O O . GLY A 1 77 ? -7.571 -9.501 27.175 1.00 96.88 77 GLY A O 1
ATOM 604 N N . MET A 1 78 ? -6.779 -10.384 29.076 1.00 97.81 78 MET A N 1
ATOM 605 C CA . MET A 1 78 ? -5.861 -11.347 28.440 1.00 97.81 78 MET A CA 1
ATOM 606 C C . MET A 1 78 ? -4.836 -10.711 27.475 1.00 97.81 78 MET A C 1
ATOM 608 O O . MET A 1 78 ? -4.488 -11.297 26.454 1.00 97.81 78 MET A O 1
ATOM 612 N N . GLY A 1 79 ? -4.341 -9.512 27.797 1.00 97.94 79 GLY A N 1
ATOM 613 C CA . GLY A 1 79 ? -3.300 -8.828 27.019 1.00 97.94 79 GLY A CA 1
ATOM 614 C C . GLY A 1 79 ? -3.811 -7.824 25.983 1.00 97.94 79 GLY A C 1
ATOM 615 O O . GLY A 1 79 ? -2.998 -7.111 25.402 1.00 97.94 79 GLY A O 1
ATOM 616 N N . TYR A 1 80 ? -5.130 -7.702 25.801 1.00 98.12 80 TYR A N 1
ATOM 617 C CA . TYR A 1 80 ? -5.740 -6.660 24.974 1.00 98.12 80 TYR A CA 1
ATOM 618 C C . TYR A 1 80 ? -6.715 -5.833 25.809 1.00 98.12 80 TYR A C 1
ATOM 620 O O . TYR A 1 80 ? -7.629 -6.364 26.440 1.00 98.12 80 TYR A O 1
ATOM 628 N N . TYR A 1 81 ? -6.512 -4.520 25.798 1.00 98.31 81 TYR A N 1
ATOM 629 C CA . TYR A 1 81 ? -7.308 -3.556 26.549 1.00 98.31 81 TYR A CA 1
ATOM 630 C C . TYR A 1 81 ? -7.718 -2.438 25.597 1.00 98.31 81 TYR A C 1
ATOM 632 O O . TYR A 1 81 ? -6.876 -1.922 24.859 1.00 98.31 81 TYR A O 1
ATOM 640 N N . ASP A 1 82 ? -9.007 -2.101 25.585 1.00 97.81 82 ASP A N 1
ATOM 641 C CA . ASP A 1 82 ? -9.513 -1.022 24.737 1.00 97.81 82 ASP A CA 1
ATOM 642 C C . ASP A 1 82 ? -8.914 0.331 25.153 1.00 97.81 82 ASP A C 1
ATOM 644 O O . ASP A 1 82 ? -8.520 0.529 26.306 1.00 97.81 82 ASP A O 1
ATOM 648 N N . THR A 1 83 ? -8.815 1.262 24.207 1.00 97.94 83 THR A N 1
ATOM 649 C CA . THR A 1 83 ? -8.186 2.566 24.431 1.00 97.94 83 THR A CA 1
ATOM 650 C C . THR A 1 83 ? -8.761 3.639 23.517 1.00 97.94 83 THR A C 1
ATOM 652 O O . THR A 1 83 ? -9.274 3.369 22.432 1.00 97.94 83 THR A O 1
ATOM 655 N N . VAL A 1 84 ? -8.629 4.895 23.938 1.00 97.94 84 VAL A N 1
ATOM 656 C CA . VAL A 1 84 ? -8.961 6.046 23.099 1.00 97.94 84 VAL A CA 1
ATOM 657 C C . VAL A 1 84 ? -7.736 6.398 22.264 1.00 97.94 84 VAL A C 1
ATOM 659 O O . VAL A 1 84 ? -6.767 6.949 22.782 1.00 97.94 84 VAL A O 1
ATOM 662 N N . MET A 1 85 ? -7.783 6.112 20.961 1.00 97.81 85 MET A N 1
ATOM 663 C CA . MET A 1 85 ? -6.764 6.593 20.027 1.00 97.81 85 MET A CA 1
ATOM 664 C C . MET A 1 85 ? -6.930 8.106 19.830 1.00 97.81 85 MET A C 1
ATOM 666 O O . MET A 1 85 ? -7.972 8.528 19.324 1.00 97.81 85 MET A O 1
ATOM 670 N N . PRO A 1 86 ? -5.933 8.943 20.179 1.00 98.62 86 PRO A N 1
ATOM 671 C CA . PRO A 1 86 ? -6.043 10.377 19.953 1.00 98.62 86 PRO A CA 1
ATOM 672 C C . PRO A 1 86 ? -6.232 10.672 18.462 1.00 98.62 86 PRO A C 1
ATOM 674 O O . PRO A 1 86 ? -5.410 10.272 17.635 1.00 98.62 86 PRO A O 1
ATOM 677 N N . GLU A 1 87 ? -7.289 11.406 18.112 1.00 98.56 87 GLU A N 1
ATOM 678 C CA . GLU A 1 87 ? -7.652 11.667 16.708 1.00 98.56 87 GLU A CA 1
ATOM 679 C C . GLU A 1 87 ? -6.536 12.380 15.930 1.00 98.56 87 GLU A C 1
ATOM 681 O O . GLU A 1 87 ? -6.357 12.149 14.735 1.00 98.56 87 GLU A O 1
ATOM 686 N N . VAL A 1 88 ? -5.721 13.194 16.611 1.00 98.56 88 VAL A N 1
ATOM 687 C CA . VAL A 1 88 ? -4.549 13.837 16.001 1.00 98.56 88 VAL A CA 1
ATOM 688 C C . VAL A 1 88 ? -3.494 12.818 15.559 1.00 98.56 88 VAL A C 1
ATOM 690 O O . VAL A 1 88 ? -2.889 13.002 14.506 1.00 98.56 88 VAL A O 1
ATOM 693 N N . ILE A 1 89 ? -3.302 11.729 16.308 1.00 98.69 89 ILE A N 1
ATOM 694 C CA . ILE A 1 89 ? -2.363 10.657 15.954 1.00 98.69 89 ILE A CA 1
ATOM 695 C C . ILE A 1 89 ? -2.960 9.811 14.833 1.00 98.69 89 ILE A C 1
ATOM 697 O O . ILE A 1 89 ? -2.300 9.564 13.826 1.00 98.69 89 ILE A O 1
ATOM 701 N N . LYS A 1 90 ? -4.232 9.425 14.964 1.00 98.62 90 LYS A N 1
ATOM 702 C CA . LYS A 1 90 ? -4.936 8.646 13.942 1.00 98.62 90 LYS A CA 1
ATOM 703 C C . LYS A 1 90 ? -4.876 9.324 12.571 1.00 98.62 90 LYS A C 1
ATOM 705 O O . LYS A 1 90 ? -4.415 8.721 11.609 1.00 98.62 90 LYS A O 1
ATOM 710 N N . ARG A 1 91 ? -5.271 10.597 12.497 1.00 98.62 91 ARG A N 1
ATOM 711 C CA . ARG A 1 91 ? -5.359 11.330 11.230 1.00 98.62 91 ARG A CA 1
ATOM 712 C C . ARG A 1 91 ? -3.996 11.691 10.641 1.00 98.62 91 ARG A C 1
ATOM 714 O O . ARG A 1 91 ? -3.821 11.605 9.431 1.00 98.62 91 ARG A O 1
ATOM 721 N N . ASN A 1 92 ? -3.052 12.147 11.469 1.00 98.56 92 ASN A N 1
ATOM 722 C CA . ASN A 1 92 ? -1.802 12.728 10.959 1.00 98.56 92 ASN A CA 1
ATOM 723 C C . ASN A 1 92 ? -0.642 11.735 10.874 1.00 98.56 92 ASN A C 1
ATOM 725 O O . ASN A 1 92 ? 0.342 12.048 10.204 1.00 98.56 92 ASN A O 1
ATOM 729 N N . VAL A 1 93 ? -0.762 10.571 11.520 1.00 98.31 93 VAL A N 1
ATOM 730 C CA . VAL A 1 93 ? 0.251 9.508 11.503 1.00 98.31 93 VAL A CA 1
ATOM 731 C C . VAL A 1 93 ? -0.323 8.244 10.864 1.00 98.31 93 VAL A C 1
ATOM 733 O O . VAL A 1 93 ? 0.083 7.891 9.765 1.00 98.31 93 VAL A O 1
ATOM 736 N N . LEU A 1 94 ? -1.309 7.593 11.494 1.00 98.56 94 LEU A N 1
ATOM 737 C CA . LEU A 1 94 ? -1.802 6.281 11.040 1.00 98.56 94 LEU A CA 1
ATOM 738 C C . LEU A 1 94 ? -2.447 6.325 9.643 1.00 98.56 94 LEU A C 1
ATOM 740 O O . LEU A 1 94 ? -2.235 5.427 8.836 1.00 98.56 94 LEU A O 1
ATOM 744 N N . GLU A 1 95 ? -3.228 7.364 9.350 1.00 98.56 95 GLU A N 1
ATOM 745 C CA . GLU A 1 95 ? -3.930 7.540 8.069 1.00 98.56 95 GLU A CA 1
ATOM 746 C C . GLU A 1 95 ? -3.131 8.383 7.056 1.00 98.56 95 GLU A C 1
ATOM 748 O O . GLU A 1 95 ? -3.609 8.640 5.948 1.00 98.56 95 GLU A O 1
ATOM 753 N N . ASN A 1 96 ? -1.905 8.795 7.396 1.00 98.44 96 ASN A N 1
ATOM 754 C CA . ASN A 1 96 ? -1.079 9.644 6.545 1.00 98.44 96 ASN A CA 1
ATOM 755 C C . ASN A 1 96 ? -0.029 8.818 5.783 1.00 98.44 96 ASN A C 1
ATOM 757 O O . ASN A 1 96 ? 0.897 8.301 6.411 1.00 98.44 96 ASN A O 1
ATOM 761 N N . PRO A 1 97 ? -0.097 8.738 4.440 1.00 98.31 97 PRO A N 1
ATOM 762 C CA . PRO A 1 97 ? 0.872 7.969 3.664 1.00 98.31 97 PRO A CA 1
ATOM 763 C C . PRO A 1 97 ? 2.316 8.422 3.893 1.00 98.31 97 PRO A C 1
ATOM 765 O O . PRO A 1 97 ? 3.197 7.575 3.929 1.00 98.31 97 PRO A O 1
ATOM 768 N N . GLY A 1 98 ? 2.565 9.706 4.179 1.00 98.25 98 GLY A N 1
ATOM 769 C CA . GLY A 1 98 ? 3.912 10.195 4.497 1.00 98.25 98 GLY A CA 1
ATOM 770 C C . GLY A 1 98 ? 4.560 9.531 5.720 1.00 98.25 98 GLY A C 1
ATOM 771 O O . GLY A 1 98 ? 5.773 9.620 5.876 1.00 98.25 98 GLY A O 1
ATOM 772 N N . TRP A 1 99 ? 3.772 8.858 6.565 1.00 98.12 99 TRP A N 1
ATOM 773 C CA . TRP A 1 99 ? 4.252 8.106 7.724 1.00 98.12 99 TRP A CA 1
ATOM 774 C C . TRP A 1 99 ? 4.312 6.591 7.510 1.00 98.12 99 TRP A C 1
ATOM 776 O O . TRP A 1 99 ? 5.140 5.950 8.147 1.00 98.12 99 TRP A O 1
ATOM 786 N N . TYR A 1 100 ? 3.460 6.007 6.655 1.00 97.62 100 TYR A N 1
ATOM 787 C CA . TYR A 1 100 ? 3.353 4.543 6.524 1.00 97.62 100 TYR A CA 1
ATOM 788 C C . TYR A 1 100 ? 3.805 3.973 5.178 1.00 97.62 100 TYR A C 1
ATOM 790 O O . TYR A 1 100 ? 3.890 2.755 5.046 1.00 97.62 100 TYR A O 1
ATOM 798 N N . THR A 1 101 ? 4.041 4.798 4.154 1.00 98.00 101 THR A N 1
ATOM 799 C CA . THR A 1 101 ? 4.535 4.291 2.861 1.00 98.00 101 THR A CA 1
ATOM 800 C C . THR A 1 101 ? 6.046 4.160 2.826 1.00 98.00 101 THR A C 1
ATOM 802 O O . THR A 1 101 ? 6.568 3.516 1.922 1.00 98.00 101 THR A O 1
ATOM 805 N N . ALA A 1 102 ? 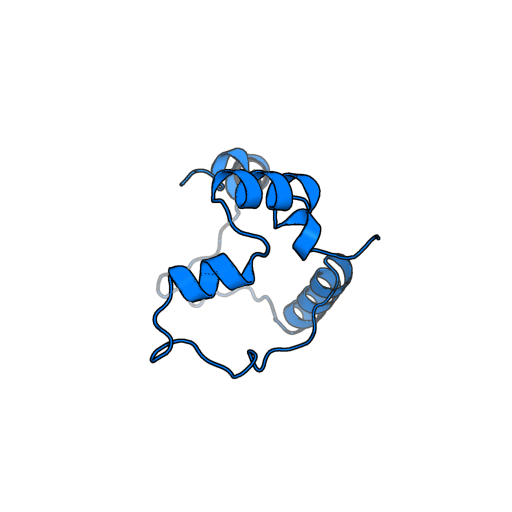6.747 4.801 3.762 1.00 95.56 102 ALA A N 1
ATOM 806 C CA . ALA A 1 102 ? 8.165 4.558 3.942 1.00 95.56 102 ALA A CA 1
ATOM 807 C C . ALA A 1 102 ? 8.360 3.101 4.377 1.00 95.56 102 ALA A C 1
ATOM 809 O O . ALA A 1 102 ? 7.756 2.649 5.352 1.00 95.56 102 ALA A O 1
ATOM 810 N N . TYR A 1 103 ? 9.201 2.398 3.631 1.00 77.12 103 TYR A N 1
ATOM 811 C CA . TYR A 1 103 ? 9.791 1.123 3.993 1.00 77.12 103 TYR A CA 1
ATOM 812 C C . TYR A 1 103 ? 11.274 1.190 3.646 1.00 77.12 103 TYR A C 1
ATOM 814 O O . TYR A 1 103 ? 11.573 1.682 2.532 1.00 77.12 103 TYR A O 1
#

Mean predicted aligned error: 4.76 Å

Solvent-accessible surface area (backbone atoms only — not comparable to full-atom values): 6928 Å² total; per-residue (Å²): 126,96,53,57,52,65,71,75,67,48,82,73,49,69,72,55,48,52,54,56,30,53,77,70,75,41,93,50,74,62,59,56,47,67,74,71,50,62,74,94,76,57,73,92,68,76,83,97,64,81,80,89,67,28,64,68,56,49,56,55,52,51,52,57,58,56,67,73,63,83,92,69,93,70,84,78,49,91,92,52,75,86,78,85,76,56,64,70,51,46,57,68,38,77,68,23,60,93,64,66,68,73,126

Radius of gyration: 22.29 Å; Cα contacts (8 Å, |Δi|>4): 34; chains: 1; bounding box: 37×40×59 Å

=== Feature glossary ===
The record interleaves many kinds of information about one protein. Here is each kind framed as the question it answers.

Q: Are the domains correctly placed relative to each other?
A: Predicted aligned error is AlphaFold's pairwise confidence. Unlike pLDDT (per-residue), PAE is per-residue-pair and captures whether two parts of the structure are correctly placed relative to each other. Units are ångströms of expected positional error.

Q: Which residues are in helices, strands, or loops?
A: Eight-state secondary structure (DSSP): H is the canonical α-helix, G the tighter 3₁₀-helix, I the wider π-helix; E/B are β-structure, T and S are turns and bends, and '-' is everything else. DSSP derives these from the pattern of main-chain N–H···O=C hydrogen bonds, not from the sequence.

Q: What if only a Cα trace is available?
A: P-SEA three-state annotation labels each residue as helix, strand, or coil based purely on the geometry of the Cα trace. It serves as a fallback when the full backbone (and thus DSSP) is unavailable.

Q: What are the backbone torsion angles?
A: φ (phi) and ψ (psi) are the two rotatable backbone dihedrals per residue: φ is the C(i-1)–N–Cα–C torsion, ψ is the N–Cα–C–N(i+1) torsion, both in degrees on (−180°, 180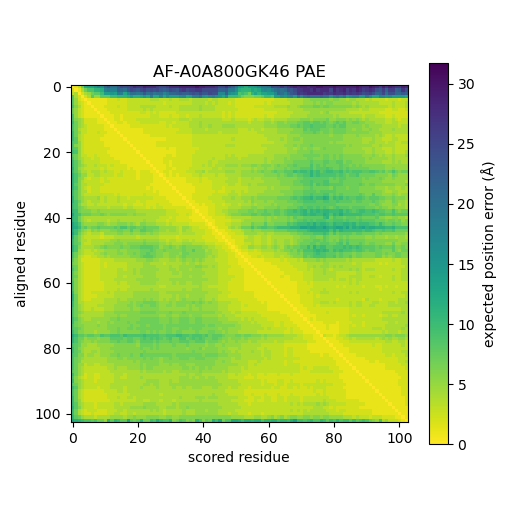°]. α-helical residues cluster near (−60°, −45°); β-strand residues near (−120°, +130°). A Ramachandran plot is simply a scatter of (φ, ψ) for every residue.

Q: What known structures does this most resemble?
A: Structural nearest neighbors (via Foldseek easy-search vs the PDB). Reported per hit: target PDB id, E-value, and alignment TM-score. A TM-score above ~0.5 is the conventional threshold for 'same fold'.

Q: What family and function is it annotated with?
A: Database cross-references. InterPro integrates a dozen domain/family signature databases into unified entries with residue-range hits. GO terms attach function/process/location labels with evidence codes. CATH codes position the fold in a four-level structural taxonomy. Organism is the NCBI-taxonomy species name.

Q: Which residues are buried vs exposed?
A: Solvent accessibility: the surface area of each residue that a 1.4 Å water probe can touch, in Å². When only backbone atoms are present the absolute values are lower than full-atom SASA (side chains contribute most of the area) and are flagged as backbone-only.

Q: What do the diagnostic plots show?
A: Three diagnostic plots accompany the record. The Cα contact map visualizes the te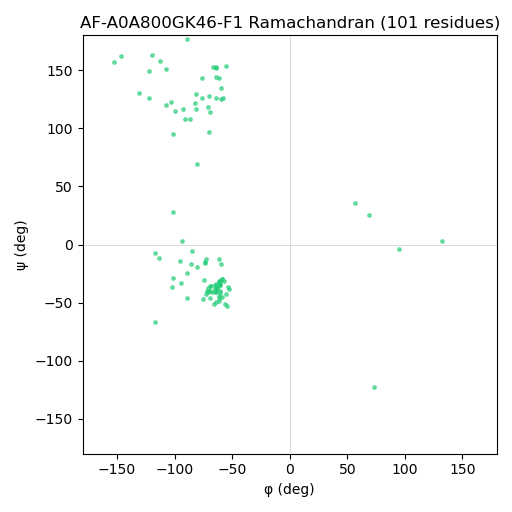rtiary structure as a 2D adjacency matrix (8 Å cutoff, sequence-local contacts suppressed). The Ramachandran plot shows the distribution of backbone (φ, ψ) torsions, with points in the α and β basins reflecting secondary structure content. The PAE plot shows AlphaFold's inter-residue confidence as a color matrix.

Q: What is the amino-acid chain?
A: The amino-acid sequence is the protein's primary structure: the linear order of residues from the N-terminus to the C-terminus, written in one-letter code. Everything else here — the 3D coordinates, the secondary structure, the domain annotations — is ultimately a consequence of this string.

Q: What do the rendered images show?
A: The six renders are orthographic views along the three Cartesian axes in both directions. Representation (cartoon, sticks, or surface) and color scheme (sequence-rainbow or by-chain) vary across proteins so the training set covers all the common visualization conventions.

Q: Where is each backbone atom in 3D?
A: The mmCIF table is the protein's shape written out atom by atom. For each backbone N, Cα, C, and carbonyl O, it records an (x, y, z) coordinate triple in Å plus the residue type, chain letter, and residue number.

Q: How mobile is each atom in the crystal?
A: For experimental (PDB) structures, the B-factor (temperature factor) quantifies the positional spread of each atom in the crystal — a combination of thermal vibration and static disorder — in units of Å². High B-factors mark flexible loops or poorly resolved regions; low B-factors mark the rigid, well-ordered core.

Q: How big and how compact is the whole molecule?
A: Three whole-structure scalars: the radius of gyration (RMS distance of Cα from centroid, in Å), the count of Cα–Cα contacts (pairs closer than 8 Å and separated by more than four residues in sequence — i.e. tertiary, not local, contacts), and the bounding-box dimensions. Together they distinguish compact globular folds from extended fibres or disordered chains.

Q: What does the local fold look like, residue by residue?
A: A 3Di character summarizes, for each residue, the relative orientation of the Cα frame of its nearest spatial neighbor. Because it encodes fold topology rather than chemistry, 3Di alignments detect remote structural similarity that sequence alignment misses.

Q: How confident is the AlphaFold model at each residue?
A: For AlphaFold models, the B-factor field carries pLDDT — the model's own estimate of local accuracy on a 0–100 scale. Regions with pLDDT<50 should be treated as essentially unmodeled; they often correspond to intrinsically disordered segments.